Protein AF-A0AAV1BRT4-F1 (afdb_monomer_lite)

Organism: Pseudomonas syringae pv. tomato (NCBI:txid323)

pLDDT: mean 84.93, std 8.64, range [64.06, 94.38]

Secondary structure (DSSP, 8-state):
-EEEEEES-TTSPPEEEEE---TTS--------------EEPPPEE-TTS-SEEEEEEEEEEEEEEEE--SS---PPPPPEEEEEEEEEEEEEE-PPP-

Sequence (99 aa):
MAILDLSFGQQEPSIEHIAISDSNGYASQRIEFGRCYGGVEAQDFVHKQRGFNTWRSHYKVAGYTVHNFSLGPMTATPRIFFMGHICTQTVVRTVAPRG

Radius of gyration: 19.65 Å; chains: 1; bounding box: 41×28×64 Å

Structure (mmCIF, N/CA/C/O backbone):
data_AF-A0AAV1BRT4-F1
#
_entry.id   AF-A0AAV1BRT4-F1
#
loop_
_atom_site.group_PDB
_atom_site.id
_atom_site.type_symbol
_atom_site.label_atom_id
_atom_site.label_alt_id
_atom_site.label_comp_id
_atom_site.label_asym_id
_atom_site.label_entity_id
_atom_site.label_seq_id
_atom_site.pdbx_PDB_ins_code
_atom_site.Cartn_x
_atom_site.Cartn_y
_atom_site.Cartn_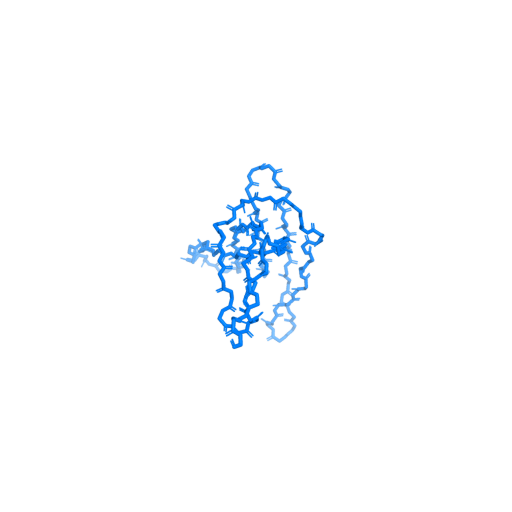z
_atom_site.occupancy
_atom_site.B_iso_or_equiv
_atom_site.auth_seq_id
_atom_site.auth_comp_id
_atom_site.auth_asym_id
_atom_site.auth_atom_id
_atom_site.pdbx_PDB_model_num
ATOM 1 N N . MET A 1 1 ? 15.369 -0.793 -18.042 1.00 84.56 1 MET A N 1
ATOM 2 C CA . MET A 1 1 ? 14.748 0.253 -17.197 1.00 84.56 1 MET A CA 1
ATOM 3 C C . MET A 1 1 ? 13.359 -0.221 -16.828 1.00 84.56 1 MET A C 1
ATOM 5 O O . MET A 1 1 ? 12.720 -0.850 -17.662 1.00 84.56 1 MET A O 1
ATOM 9 N N . ALA A 1 2 ? 12.905 0.058 -15.617 1.00 87.62 2 ALA A N 1
ATOM 10 C CA . ALA A 1 2 ? 11.562 -0.246 -15.159 1.00 87.62 2 ALA A CA 1
ATOM 11 C C . ALA A 1 2 ? 10.931 1.006 -14.546 1.00 87.62 2 ALA A C 1
ATOM 13 O O . ALA A 1 2 ? 11.634 1.769 -13.887 1.00 87.62 2 ALA A O 1
ATOM 14 N N . ILE A 1 3 ? 9.634 1.205 -14.759 1.00 88.75 3 ILE A N 1
ATOM 15 C CA . ILE A 1 3 ? 8.847 2.254 -14.104 1.00 88.75 3 ILE A CA 1
ATOM 16 C C . ILE A 1 3 ? 7.822 1.570 -13.206 1.00 88.75 3 ILE A C 1
ATOM 18 O O . ILE A 1 3 ? 7.085 0.697 -13.661 1.00 88.75 3 ILE A O 1
ATOM 22 N N . LEU A 1 4 ? 7.823 1.923 -11.928 1.00 90.62 4 LEU A N 1
ATOM 23 C CA . LEU A 1 4 ? 6.776 1.579 -10.981 1.00 90.62 4 LEU A CA 1
ATOM 24 C C . LEU A 1 4 ? 5.801 2.745 -10.907 1.00 90.62 4 LEU A C 1
ATOM 26 O O . LEU A 1 4 ? 6.223 3.844 -10.558 1.00 90.62 4 LEU A O 1
ATOM 30 N N . ASP A 1 5 ? 4.521 2.450 -11.094 1.00 92.00 5 ASP A N 1
ATOM 31 C CA . ASP A 1 5 ? 3.420 3.352 -10.779 1.00 92.00 5 ASP A CA 1
ATOM 32 C C . ASP A 1 5 ? 2.590 2.749 -9.649 1.00 92.00 5 ASP A C 1
ATOM 34 O O . ASP A 1 5 ? 2.178 1.589 -9.723 1.00 92.00 5 ASP A O 1
ATOM 38 N N . LEU A 1 6 ? 2.338 3.519 -8.593 1.00 92.75 6 LEU A N 1
ATOM 39 C CA . LEU A 1 6 ? 1.540 3.096 -7.444 1.00 92.75 6 LEU A CA 1
ATOM 40 C C . LEU A 1 6 ? 0.588 4.210 -7.011 1.00 92.75 6 LEU A C 1
ATOM 42 O O . LEU A 1 6 ? 0.992 5.358 -6.858 1.00 92.75 6 LEU A O 1
ATOM 46 N N . SER A 1 7 ? -0.680 3.882 -6.760 1.00 91.75 7 SER A 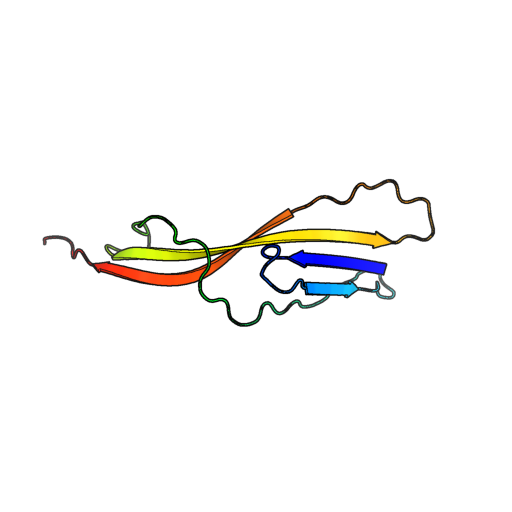N 1
ATOM 47 C CA . SER A 1 7 ? -1.677 4.850 -6.285 1.00 91.75 7 SER A CA 1
ATOM 48 C C . SER A 1 7 ? -2.689 4.213 -5.337 1.00 91.75 7 SER A C 1
ATOM 50 O O . SER A 1 7 ? -3.154 3.097 -5.566 1.00 91.75 7 SER A O 1
ATOM 52 N N . PHE A 1 8 ? -3.076 4.959 -4.298 1.00 89.06 8 PHE A N 1
ATOM 53 C CA . PHE A 1 8 ? -4.164 4.615 -3.373 1.00 89.06 8 PHE A CA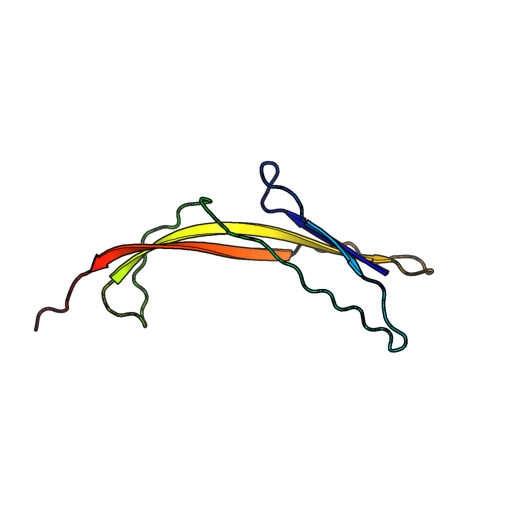 1
ATOM 54 C C . PHE A 1 8 ? -5.548 5.123 -3.835 1.00 89.06 8 PHE A C 1
ATOM 56 O O . PHE A 1 8 ? -6.514 5.051 -3.078 1.00 89.06 8 PHE A O 1
ATOM 63 N N . GLY A 1 9 ? -5.658 5.627 -5.069 1.00 85.00 9 GLY A N 1
ATOM 64 C CA . GLY A 1 9 ? -6.874 6.207 -5.642 1.00 85.00 9 GLY A CA 1
ATOM 65 C C . GLY A 1 9 ? -6.688 7.669 -6.054 1.00 85.00 9 GLY A C 1
ATOM 66 O O . GLY A 1 9 ? -5.683 8.294 -5.739 1.00 85.00 9 GLY A O 1
ATOM 67 N N . GLN A 1 10 ? -7.677 8.232 -6.755 1.00 76.81 10 GLN A N 1
ATOM 68 C CA . GLN A 1 10 ? -7.568 9.555 -7.398 1.00 76.81 10 GLN A CA 1
ATOM 69 C C . GLN A 1 10 ? -7.344 10.735 -6.438 1.00 76.81 10 GLN A C 1
ATOM 71 O O . GLN A 1 10 ? -6.916 11.798 -6.873 1.00 76.81 10 GLN A O 1
ATOM 76 N N . GLN A 1 11 ? -7.662 10.573 -5.154 1.00 79.69 11 GLN A N 1
ATOM 77 C CA . GLN A 1 11 ? -7.533 11.630 -4.145 1.00 79.69 11 GLN A CA 1
ATOM 78 C C . GLN A 1 11 ? -6.187 11.596 -3.406 1.00 79.69 11 GLN A C 1
ATOM 80 O O . GLN A 1 11 ? -5.910 12.487 -2.609 1.00 79.69 11 GLN A O 1
ATOM 85 N N . GLU A 1 12 ? -5.358 10.581 -3.656 1.00 81.75 12 GLU A N 1
ATOM 86 C CA . GLU A 1 12 ? -4.065 10.393 -3.002 1.00 81.75 12 GLU A CA 1
ATOM 87 C C . GLU A 1 12 ? -2.937 10.569 -4.030 1.00 81.75 12 GLU A C 1
ATOM 89 O O . GLU A 1 12 ? -3.083 10.129 -5.176 1.00 81.75 12 GLU A O 1
ATOM 94 N N . PRO A 1 13 ? -1.798 11.175 -3.651 1.00 85.44 13 PRO A N 1
ATOM 95 C CA . PRO A 1 13 ? -0.642 11.266 -4.534 1.00 85.44 13 PRO A CA 1
ATOM 96 C C . PRO A 1 13 ? -0.198 9.879 -5.009 1.00 85.44 13 PRO A C 1
ATOM 98 O O . PRO A 1 13 ? -0.111 8.936 -4.216 1.00 85.44 13 PRO A O 1
ATOM 101 N N . SER A 1 14 ? 0.105 9.756 -6.299 1.00 89.25 14 SER A N 1
ATOM 102 C CA . SER A 1 14 ? 0.772 8.570 -6.826 1.00 89.25 14 SER A CA 1
ATOM 103 C C . SER A 1 14 ? 2.258 8.587 -6.476 1.00 89.25 14 SER A C 1
ATOM 105 O O . SER A 1 14 ? 2.884 9.642 -6.369 1.00 89.25 14 SER A O 1
ATOM 107 N N . ILE A 1 15 ? 2.825 7.397 -6.311 1.00 90.44 15 ILE A N 1
ATOM 108 C CA . ILE A 1 15 ? 4.259 7.173 -6.193 1.00 90.44 15 ILE A CA 1
ATOM 109 C C . ILE A 1 15 ? 4.732 6.616 -7.530 1.00 90.44 15 ILE A C 1
ATOM 111 O O . ILE A 1 15 ? 4.293 5.541 -7.939 1.00 90.44 15 ILE A O 1
ATOM 115 N N . GLU A 1 16 ? 5.635 7.344 -8.177 1.00 91.94 16 GLU A N 1
ATOM 116 C CA . GLU A 1 16 ? 6.299 6.920 -9.405 1.00 91.94 16 GLU A CA 1
ATOM 117 C C . GLU A 1 16 ? 7.800 6.770 -9.146 1.00 91.94 16 GLU A C 1
ATOM 119 O O . GLU A 1 16 ? 8.442 7.649 -8.559 1.00 91.94 16 GLU A O 1
ATOM 124 N N . HIS A 1 17 ? 8.375 5.650 -9.576 1.00 91.94 17 HIS A N 1
ATOM 125 C CA . HIS A 1 17 ? 9.808 5.406 -9.461 1.00 91.94 17 HIS A CA 1
ATOM 126 C C . HIS A 1 17 ? 10.372 4.753 -10.714 1.00 91.94 17 HIS A C 1
ATOM 128 O O . HIS A 1 17 ? 9.827 3.779 -11.225 1.00 91.94 17 HIS A O 1
ATOM 134 N N . ILE A 1 18 ? 11.526 5.253 -11.154 1.00 90.75 18 ILE A N 1
ATOM 135 C CA . ILE A 1 18 ? 12.284 4.696 -12.272 1.00 90.75 18 ILE A CA 1
ATOM 136 C C . ILE A 1 18 ? 13.479 3.926 -11.715 1.00 90.75 18 ILE A C 1
ATOM 138 O O . ILE A 1 18 ? 14.345 4.509 -11.065 1.00 90.75 18 ILE A O 1
ATOM 142 N N . ALA A 1 19 ? 13.554 2.635 -12.029 1.00 90.31 19 ALA A N 1
ATOM 143 C CA . ALA A 1 19 ? 14.665 1.768 -11.670 1.00 90.31 19 ALA A CA 1
ATOM 144 C C . ALA A 1 19 ? 15.468 1.364 -12.917 1.00 90.31 19 ALA A C 1
ATOM 146 O O . ALA A 1 19 ? 14.924 0.942 -13.944 1.00 90.31 19 ALA A O 1
ATOM 147 N N . ILE A 1 20 ? 16.792 1.469 -12.837 1.00 89.06 20 ILE A N 1
ATOM 148 C CA . ILE A 1 20 ? 17.716 1.037 -13.891 1.00 89.06 20 ILE A CA 1
ATOM 149 C C . ILE A 1 20 ? 18.466 -0.188 -13.376 1.00 89.06 20 ILE A C 1
ATOM 151 O O . ILE A 1 20 ? 18.882 -0.220 -12.221 1.00 89.06 20 ILE A O 1
ATOM 155 N N . SER A 1 21 ? 18.589 -1.210 -14.222 1.00 87.94 21 SER A N 1
ATOM 156 C CA . SER A 1 21 ? 19.322 -2.423 -13.877 1.00 87.94 21 SER A CA 1
ATOM 157 C C . SER A 1 21 ? 20.816 -2.141 -13.757 1.00 87.94 21 SER A C 1
ATOM 159 O O . SER A 1 21 ? 21.373 -1.397 -14.566 1.00 87.94 21 SER A O 1
ATOM 161 N N . ASP A 1 22 ? 21.455 -2.771 -12.782 1.00 89.94 22 ASP A N 1
ATOM 162 C CA . ASP A 1 22 ? 22.900 -2.779 -12.622 1.00 89.94 22 ASP A CA 1
ATOM 163 C C . ASP A 1 22 ? 23.597 -3.651 -13.685 1.00 89.94 22 ASP A C 1
ATOM 165 O O . ASP A 1 22 ? 22.972 -4.224 -14.584 1.00 89.94 22 ASP A O 1
ATOM 169 N N . SER A 1 23 ? 24.923 -3.757 -13.580 1.00 91.81 23 SER A N 1
ATOM 170 C CA . SER A 1 23 ? 25.760 -4.574 -14.468 1.00 91.81 23 SER A CA 1
ATOM 171 C C . SER A 1 23 ? 25.474 -6.078 -14.382 1.00 91.81 23 SER A C 1
ATOM 173 O O . SER A 1 23 ? 25.839 -6.810 -15.299 1.00 91.81 23 SER A O 1
ATOM 175 N N . ASN A 1 24 ? 24.795 -6.535 -13.328 1.00 92.06 24 ASN A N 1
ATOM 176 C CA . ASN A 1 24 ? 24.351 -7.917 -13.161 1.00 92.06 24 ASN A CA 1
ATOM 177 C C . ASN A 1 24 ? 22.931 -8.144 -13.713 1.00 92.06 24 ASN A C 1
ATOM 179 O O . ASN A 1 24 ? 22.426 -9.265 -13.663 1.00 92.06 24 ASN A O 1
ATOM 183 N N . GLY A 1 25 ? 22.281 -7.098 -14.234 1.00 86.31 25 GLY A N 1
ATOM 184 C CA . GLY A 1 25 ? 20.926 -7.155 -14.775 1.00 86.31 25 GLY A CA 1
ATOM 185 C C . GLY A 1 25 ? 19.817 -7.027 -13.726 1.00 86.31 25 GLY A C 1
ATOM 186 O O . GLY A 1 25 ? 18.652 -7.227 -14.068 1.00 86.31 25 GLY A O 1
ATOM 187 N N . TYR A 1 26 ? 20.132 -6.668 -12.477 1.00 87.62 26 TYR A N 1
ATOM 188 C CA . TYR A 1 26 ? 19.144 -6.513 -11.407 1.00 87.62 26 TYR A CA 1
ATOM 189 C C . TYR A 1 26 ? 18.803 -5.046 -11.162 1.00 87.62 26 TYR A C 1
ATOM 191 O O . TYR A 1 26 ? 19.674 -4.185 -11.152 1.00 87.62 26 TYR A O 1
ATOM 199 N N . ALA A 1 27 ? 17.528 -4.753 -10.913 1.00 87.81 27 ALA A N 1
ATOM 200 C CA . ALA A 1 27 ? 17.067 -3.436 -10.481 1.00 87.81 27 ALA A CA 1
ATOM 201 C C . ALA A 1 27 ? 16.351 -3.574 -9.132 1.00 87.81 27 ALA A C 1
ATOM 203 O O . ALA A 1 27 ? 15.449 -4.399 -8.992 1.00 87.81 27 ALA A O 1
ATOM 204 N N . SER A 1 28 ? 16.750 -2.780 -8.138 1.00 88.44 28 SER A N 1
ATOM 205 C CA . SER A 1 28 ? 16.129 -2.760 -6.811 1.00 88.44 28 SER A CA 1
ATOM 206 C C . SER A 1 28 ? 16.039 -1.328 -6.305 1.00 88.44 28 SER A C 1
ATOM 208 O O . SER A 1 28 ? 16.994 -0.562 -6.426 1.00 88.44 28 SER A O 1
ATOM 210 N N . GLN A 1 29 ? 14.889 -0.963 -5.742 1.00 87.50 29 GLN A N 1
ATOM 211 C CA . GLN A 1 29 ? 14.644 0.371 -5.213 1.00 87.50 29 GLN A CA 1
ATOM 212 C C . GLN A 1 29 ? 13.775 0.303 -3.960 1.00 87.50 29 GLN A C 1
ATOM 214 O O . GLN A 1 29 ? 12.799 -0.445 -3.898 1.00 87.50 29 GLN A O 1
ATOM 219 N N . ARG A 1 30 ? 14.135 1.104 -2.953 1.00 89.06 30 ARG A N 1
ATOM 220 C CA . ARG A 1 30 ? 13.340 1.276 -1.736 1.00 89.06 30 ARG A CA 1
ATOM 221 C C . ARG A 1 30 ? 12.232 2.293 -1.989 1.00 89.06 30 ARG A C 1
ATOM 223 O O . ARG A 1 30 ? 12.510 3.385 -2.474 1.00 89.06 30 ARG A O 1
ATOM 230 N N . ILE A 1 31 ? 11.009 1.934 -1.613 1.00 87.38 31 ILE A N 1
ATOM 231 C CA . ILE A 1 31 ? 9.819 2.783 -1.721 1.00 87.38 31 ILE A CA 1
ATOM 232 C C . ILE A 1 31 ? 9.392 3.168 -0.306 1.00 87.38 31 ILE A C 1
ATOM 234 O O . ILE A 1 31 ? 9.295 2.304 0.567 1.00 87.38 31 ILE A O 1
ATOM 238 N N . GLU A 1 32 ? 9.137 4.453 -0.074 1.00 86.69 32 GLU A N 1
ATOM 239 C CA . GLU A 1 32 ? 8.673 4.961 1.217 1.00 86.69 32 GLU A CA 1
ATOM 240 C C . GLU A 1 32 ? 7.241 5.488 1.095 1.00 86.69 32 GLU A C 1
ATOM 242 O O . GLU A 1 32 ? 6.982 6.452 0.385 1.00 86.69 32 GLU A O 1
ATOM 247 N N . PHE A 1 33 ? 6.304 4.870 1.817 1.00 81.31 33 PHE A N 1
ATOM 248 C CA . PHE A 1 33 ? 4.880 5.233 1.782 1.00 81.31 33 PHE A CA 1
ATOM 249 C C . PHE A 1 33 ? 4.510 6.408 2.702 1.00 81.31 33 PHE A C 1
ATOM 251 O O . PHE A 1 33 ? 3.365 6.853 2.714 1.00 81.31 33 PHE A O 1
ATOM 258 N 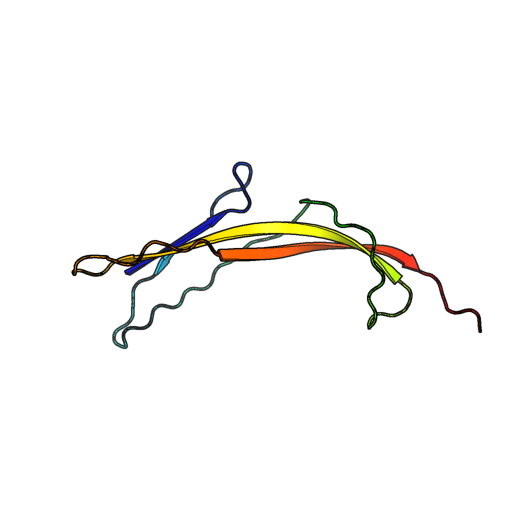N . GLY A 1 34 ? 5.461 6.905 3.497 1.00 82.50 34 GLY A N 1
ATOM 259 C CA . GLY A 1 34 ? 5.190 7.905 4.525 1.00 82.50 34 GLY A CA 1
ATOM 260 C C . GLY A 1 34 ? 4.235 7.394 5.610 1.00 82.50 34 GLY A C 1
ATOM 261 O O . GLY A 1 34 ? 4.109 6.193 5.854 1.00 82.50 34 GLY A O 1
ATOM 262 N N . ARG A 1 35 ? 3.580 8.323 6.311 1.00 85.56 35 ARG A N 1
ATOM 263 C CA . ARG A 1 35 ? 2.576 7.982 7.326 1.00 85.56 35 ARG A CA 1
ATOM 264 C C . ARG A 1 35 ? 1.233 7.721 6.653 1.00 85.56 35 ARG A C 1
ATOM 266 O O . ARG A 1 35 ? 0.792 8.542 5.855 1.00 85.56 35 ARG A O 1
ATOM 273 N N . CYS A 1 36 ? 0.548 6.647 7.042 1.00 86.50 36 CYS A N 1
ATOM 274 C CA . CYS A 1 36 ? -0.823 6.411 6.607 1.00 86.50 36 CYS A CA 1
ATOM 275 C C . CYS A 1 36 ? -1.835 6.805 7.688 1.00 86.50 36 CYS A C 1
ATOM 277 O O . CYS A 1 36 ? -1.745 6.357 8.829 1.00 86.50 36 CYS A O 1
ATOM 279 N N . TYR A 1 37 ? -2.835 7.597 7.303 1.00 86.25 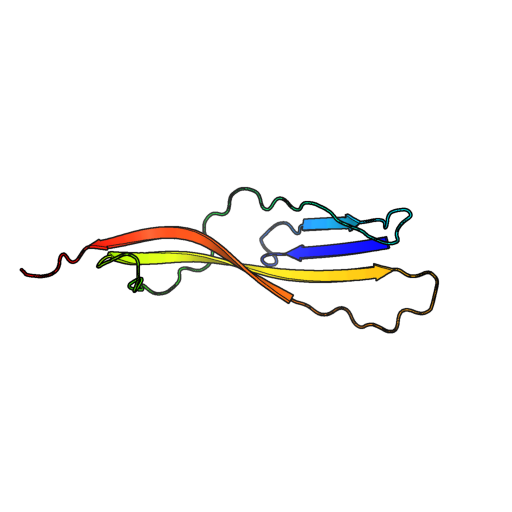37 TYR A N 1
ATOM 280 C CA . TYR A 1 37 ? -3.971 7.975 8.141 1.00 86.25 37 TYR A CA 1
ATOM 281 C C . TYR A 1 37 ? -5.277 7.888 7.349 1.00 86.25 37 TYR A C 1
ATOM 283 O O . TYR A 1 37 ? -5.276 8.019 6.122 1.00 86.25 37 TYR A O 1
ATOM 291 N N . GLY A 1 38 ? -6.388 7.689 8.064 1.00 86.00 38 GLY A N 1
ATOM 292 C CA . GLY A 1 38 ? -7.709 7.514 7.461 1.00 86.00 38 GLY A CA 1
ATOM 293 C C . GLY A 1 38 ? -7.783 6.264 6.583 1.00 86.00 38 GLY A C 1
ATOM 294 O O . GLY A 1 38 ? -7.092 5.277 6.838 1.00 86.00 38 GLY A O 1
ATOM 295 N N . GLY A 1 39 ? -8.612 6.324 5.541 1.00 88.31 39 GLY A N 1
ATOM 296 C CA . GLY A 1 39 ? -8.907 5.197 4.656 1.00 88.31 39 GLY A CA 1
ATOM 297 C C . GLY A 1 39 ? -10.280 4.593 4.935 1.00 88.31 39 GLY A C 1
ATOM 298 O O . GLY A 1 39 ? -11.134 5.219 5.560 1.00 88.31 39 GLY A O 1
ATOM 299 N N . VAL A 1 40 ? -10.488 3.372 4.452 1.00 91.88 40 VAL A N 1
ATOM 300 C CA . VAL A 1 40 ? -11.733 2.630 4.652 1.00 91.88 40 VAL A CA 1
ATOM 301 C C . VAL A 1 40 ? -11.730 2.033 6.055 1.00 91.88 40 VAL A C 1
ATOM 303 O O . VAL A 1 40 ? -10.784 1.338 6.434 1.00 91.88 40 VAL A O 1
ATOM 306 N N . GLU A 1 41 ? -12.784 2.298 6.824 1.00 93.75 41 GLU A N 1
ATOM 307 C CA . GLU A 1 41 ? -13.015 1.632 8.104 1.00 93.75 41 GLU A CA 1
ATOM 308 C C . GLU A 1 41 ? -13.424 0.174 7.845 1.00 93.75 41 GLU A C 1
ATOM 310 O O . GLU A 1 41 ? -14.429 -0.108 7.190 1.00 93.75 41 GLU A O 1
ATOM 315 N N . ALA A 1 42 ? -12.620 -0.767 8.332 1.00 92.31 42 ALA A N 1
ATOM 316 C CA . ALA A 1 42 ? -12.950 -2.183 8.318 1.00 92.31 42 ALA A CA 1
ATOM 317 C C . ALA A 1 42 ? -13.937 -2.521 9.441 1.00 92.31 42 ALA A C 1
ATOM 319 O O . ALA A 1 42 ? -13.970 -1.864 10.482 1.00 92.31 42 ALA A O 1
ATOM 320 N N . GLN A 1 43 ? -14.686 -3.609 9.255 1.00 91.62 43 GLN A N 1
ATOM 321 C CA . GLN A 1 43 ? -15.529 -4.161 10.312 1.00 91.62 43 GLN A CA 1
ATOM 322 C C . GLN A 1 43 ? -14.705 -4.551 11.545 1.00 91.62 43 GLN A C 1
ATOM 324 O O . GLN A 1 43 ? -13.536 -4.940 11.448 1.00 91.62 43 GLN A O 1
ATOM 329 N N . ASP A 1 44 ? -15.360 -4.489 12.701 1.00 91.56 44 ASP A N 1
ATOM 330 C CA . ASP A 1 44 ? -14.782 -4.911 13.967 1.00 91.56 44 ASP A CA 1
ATOM 331 C C . ASP A 1 44 ? -14.439 -6.406 13.934 1.00 91.56 44 ASP A C 1
ATOM 333 O O . ASP A 1 44 ? -15.249 -7.239 13.524 1.00 91.56 44 ASP A O 1
ATOM 337 N N . PHE A 1 45 ? -13.243 -6.766 14.401 1.00 86.56 45 PHE A N 1
ATOM 338 C CA . PHE A 1 45 ? -12.817 -8.163 14.450 1.00 86.56 45 PHE A CA 1
ATOM 339 C C . PHE A 1 45 ? -12.071 -8.500 15.740 1.00 86.56 45 PHE A C 1
ATOM 341 O O . PHE A 1 45 ? -11.405 -7.662 16.349 1.00 86.56 45 PHE A O 1
ATOM 348 N N . VAL A 1 46 ? -12.156 -9.766 16.152 1.00 84.88 46 VAL A N 1
ATOM 349 C CA . VAL A 1 46 ? -11.390 -10.302 17.284 1.00 84.88 46 VAL A CA 1
ATOM 350 C C . VAL A 1 46 ? -10.172 -11.038 16.742 1.00 84.88 46 VAL A C 1
ATOM 352 O O . VAL A 1 46 ? -10.289 -12.015 15.998 1.00 84.88 46 VAL A O 1
ATOM 355 N N . HIS A 1 47 ? -8.978 -10.571 17.101 1.00 73.19 47 HIS A N 1
ATOM 356 C CA . HIS A 1 47 ? -7.742 -11.185 16.629 1.00 73.19 47 HIS A CA 1
ATOM 357 C C . HIS A 1 47 ? -7.448 -12.464 17.421 1.00 73.19 47 HIS A C 1
ATOM 359 O O . HIS A 1 47 ? -7.021 -12.395 18.572 1.00 73.19 47 HIS A O 1
ATOM 365 N N . LYS A 1 48 ? -7.585 -13.632 16.777 1.00 70.00 48 LYS A N 1
ATOM 366 C CA . LYS A 1 48 ? -7.465 -14.961 17.415 1.00 70.00 48 LYS A CA 1
ATOM 367 C C . LYS A 1 48 ? -6.201 -15.158 18.269 1.00 70.00 48 LYS A C 1
ATOM 369 O O . LYS A 1 48 ? -6.250 -15.880 19.253 1.00 70.00 48 LYS A O 1
ATOM 374 N N . GLN A 1 49 ? -5.081 -14.518 17.916 1.00 67.75 49 GLN A N 1
ATOM 375 C CA . GLN A 1 49 ? -3.803 -14.645 18.645 1.00 67.75 49 GLN A CA 1
ATOM 376 C C . GLN A 1 49 ? -3.494 -13.500 19.632 1.00 67.75 49 GLN A C 1
ATOM 378 O O . GLN A 1 49 ? -2.512 -13.588 20.357 1.00 67.75 49 GLN A O 1
ATOM 383 N N . ARG A 1 50 ? -4.276 -12.407 19.662 1.00 64.81 50 ARG A N 1
ATOM 384 C CA . ARG A 1 50 ? -3.999 -11.220 20.512 1.00 64.81 50 ARG A CA 1
ATOM 385 C C . ARG A 1 50 ? -5.017 -11.064 21.650 1.00 64.81 50 ARG A C 1
ATOM 387 O O . ARG A 1 50 ? -5.230 -9.964 22.155 1.00 64.81 50 ARG A O 1
ATOM 394 N N . GLY A 1 51 ? -5.641 -12.170 22.051 1.00 69.25 51 GLY A N 1
ATOM 395 C CA . GLY A 1 51 ? -6.568 -12.225 23.177 1.00 69.25 51 GLY A CA 1
ATOM 396 C C . GLY A 1 51 ? -7.977 -11.743 22.837 1.00 69.25 51 GLY A C 1
ATOM 397 O O . GLY A 1 51 ? -8.496 -11.988 21.753 1.00 69.25 51 GLY A O 1
ATOM 398 N N . PHE A 1 52 ? -8.604 -11.068 23.798 1.00 78.50 52 PHE A N 1
ATOM 399 C CA . PHE A 1 52 ? -10.047 -10.806 23.835 1.00 78.50 52 PHE A CA 1
ATOM 400 C C . PHE A 1 52 ? -10.448 -9.400 23.375 1.00 78.50 52 PHE A C 1
ATOM 402 O O . PHE A 1 52 ? -11.527 -8.894 23.701 1.00 78.50 52 PHE A O 1
ATOM 409 N N . ASN A 1 53 ? -9.543 -8.739 22.662 1.00 86.12 53 ASN A N 1
ATOM 410 C CA . ASN A 1 53 ? -9.765 -7.399 22.157 1.00 86.12 53 ASN A CA 1
ATOM 411 C C . ASN A 1 53 ? -10.521 -7.466 20.832 1.00 86.12 53 ASN A C 1
ATOM 413 O O . ASN A 1 53 ? -10.126 -8.179 19.907 1.00 86.12 53 ASN A O 1
ATOM 417 N N . THR A 1 54 ? -11.595 -6.692 20.755 1.00 88.62 54 THR A N 1
ATOM 418 C CA . THR A 1 54 ? -12.234 -6.317 19.500 1.00 88.62 54 THR A CA 1
ATOM 419 C C . THR A 1 54 ? -11.493 -5.105 18.953 1.00 88.62 54 THR A C 1
ATOM 421 O O . THR A 1 54 ? -11.305 -4.112 19.663 1.00 88.62 54 THR A O 1
ATOM 424 N N . TRP A 1 55 ? -11.046 -5.211 17.709 1.00 90.50 55 TRP A N 1
ATOM 425 C CA . TRP A 1 55 ? -10.248 -4.211 17.020 1.00 90.50 55 TRP A CA 1
ATOM 426 C C . TRP A 1 55 ? -11.027 -3.612 15.867 1.00 90.50 55 TRP A C 1
ATOM 428 O O . TRP A 1 55 ? -11.710 -4.330 15.140 1.00 90.50 55 TRP A O 1
ATOM 438 N N . ARG A 1 56 ? -10.816 -2.317 15.658 1.00 92.25 56 ARG A N 1
ATOM 439 C CA . ARG A 1 56 ? -11.239 -1.590 14.469 1.00 92.25 56 ARG A CA 1
ATOM 440 C C . ARG A 1 56 ? -10.015 -1.093 13.734 1.00 92.25 56 ARG A C 1
ATOM 442 O O . ARG A 1 56 ? -9.059 -0.639 14.361 1.00 92.25 56 ARG A O 1
ATOM 449 N N . SER A 1 57 ? -10.014 -1.222 12.414 1.00 92.75 57 SER A N 1
ATOM 450 C CA . SER A 1 57 ? -8.872 -0.827 11.588 1.00 92.75 57 SER A CA 1
ATOM 451 C C . SER A 1 57 ? -9.310 0.101 10.475 1.00 92.75 57 SER A C 1
ATOM 453 O O . SER A 1 57 ? -10.360 -0.120 9.883 1.00 92.75 57 SER A O 1
ATOM 455 N N . HIS A 1 58 ? -8.482 1.088 10.155 1.00 94.38 58 HIS A N 1
ATOM 456 C CA . HIS A 1 58 ? -8.578 1.785 8.881 1.00 94.38 58 HIS A CA 1
ATOM 457 C C . HIS A 1 58 ? -7.498 1.267 7.943 1.00 94.38 58 HIS A C 1
ATOM 459 O O . HIS A 1 58 ? -6.348 1.081 8.356 1.00 94.38 58 HIS A O 1
ATOM 465 N N . TYR A 1 59 ? -7.861 1.027 6.689 1.00 92.56 59 TYR A N 1
ATOM 466 C CA . TYR A 1 59 ? -6.938 0.537 5.676 1.00 92.56 59 TYR A CA 1
ATOM 467 C C . TYR A 1 59 ? -7.069 1.314 4.370 1.00 92.56 59 TYR A C 1
ATOM 469 O O . TYR A 1 59 ? -8.119 1.871 4.045 1.00 92.56 59 TYR A O 1
ATOM 477 N N . LYS A 1 60 ? -5.990 1.315 3.593 1.00 92.38 60 LYS A N 1
ATOM 478 C CA . LYS A 1 60 ? -5.993 1.743 2.196 1.00 92.38 60 LYS A CA 1
ATOM 479 C C . LYS A 1 60 ? -5.528 0.588 1.319 1.00 92.38 60 LYS A C 1
ATOM 481 O O . LYS A 1 60 ? -4.808 -0.302 1.775 1.00 92.38 60 LYS A O 1
ATOM 486 N N . VAL A 1 61 ? -5.953 0.596 0.062 1.00 92.75 61 VAL A N 1
ATOM 487 C CA . VAL A 1 61 ? -5.502 -0.366 -0.946 1.00 92.75 61 VAL A CA 1
ATOM 488 C C . VAL A 1 61 ? -4.852 0.419 -2.067 1.00 92.75 61 VAL A C 1
ATOM 490 O O . VAL A 1 61 ? -5.497 1.280 -2.659 1.00 92.75 61 VAL A O 1
ATOM 493 N N . ALA A 1 62 ? -3.582 0.136 -2.336 1.00 92.56 62 ALA A N 1
ATOM 494 C CA . ALA A 1 62 ? -2.895 0.675 -3.495 1.00 92.56 62 ALA A CA 1
ATOM 495 C C . ALA A 1 62 ? -2.996 -0.297 -4.665 1.00 92.56 62 ALA A C 1
ATOM 497 O O . ALA A 1 62 ? -2.749 -1.493 -4.499 1.00 92.56 62 ALA A O 1
ATOM 498 N N . GLY A 1 63 ? -3.316 0.224 -5.845 1.00 93.81 63 GLY A N 1
ATOM 499 C CA . GLY A 1 63 ? -3.017 -0.444 -7.105 1.00 93.81 63 GLY A CA 1
ATOM 500 C C . GLY A 1 63 ? -1.602 -0.079 -7.542 1.00 93.81 63 GLY A C 1
ATOM 501 O O . GLY A 1 63 ? -1.210 1.081 -7.411 1.00 93.81 63 GLY A O 1
ATOM 502 N N . TYR A 1 64 ? -0.840 -1.045 -8.049 1.00 92.81 64 TYR A N 1
ATOM 503 C CA . TYR A 1 64 ? 0.474 -0.773 -8.625 1.00 92.81 64 TYR A CA 1
ATOM 504 C C . TYR A 1 64 ? 0.778 -1.617 -9.862 1.00 92.81 64 TYR A C 1
ATOM 506 O O . TYR A 1 64 ? 0.319 -2.756 -9.987 1.00 92.81 64 TYR A O 1
ATOM 514 N N . THR A 1 65 ? 1.575 -1.057 -10.768 1.00 91.31 65 THR A N 1
ATOM 515 C CA . THR A 1 65 ? 2.069 -1.700 -11.991 1.00 91.31 65 THR A CA 1
ATOM 516 C C . THR A 1 65 ? 3.575 -1.507 -12.095 1.00 91.31 65 THR A C 1
ATOM 518 O O . THR A 1 65 ? 4.123 -0.510 -11.635 1.00 91.31 65 THR A O 1
ATOM 521 N N . VAL A 1 66 ? 4.264 -2.470 -12.710 1.00 88.00 66 VAL A N 1
ATOM 522 C CA . VAL A 1 66 ? 5.674 -2.318 -13.086 1.00 88.00 66 VAL A CA 1
ATOM 523 C C . VAL A 1 66 ? 5.791 -2.480 -14.594 1.00 88.00 66 VAL A C 1
ATOM 525 O O . VAL A 1 66 ? 5.439 -3.522 -15.149 1.00 88.00 66 VAL A O 1
ATOM 528 N N . HIS A 1 67 ? 6.293 -1.441 -15.248 1.00 84.62 67 HIS A N 1
ATOM 529 C CA . HIS A 1 67 ? 6.495 -1.359 -16.685 1.00 84.62 67 HIS A CA 1
ATOM 530 C C . HIS A 1 67 ? 7.974 -1.570 -16.998 1.00 84.62 67 HIS A C 1
ATOM 532 O O . HIS A 1 67 ? 8.798 -0.704 -16.722 1.00 84.62 67 HIS A O 1
ATOM 538 N N . ASN A 1 68 ? 8.323 -2.720 -17.577 1.00 81.06 68 ASN A N 1
ATOM 539 C CA . ASN A 1 68 ? 9.693 -3.000 -18.005 1.00 81.06 68 ASN A CA 1
ATOM 540 C C . ASN A 1 68 ? 9.914 -2.509 -19.432 1.00 81.06 68 ASN A C 1
ATOM 542 O O . ASN A 1 68 ? 9.329 -3.049 -20.364 1.00 81.06 68 ASN A O 1
ATOM 546 N N . PHE A 1 69 ? 10.813 -1.546 -19.605 1.00 77.19 69 PHE A N 1
ATOM 547 C CA . PHE A 1 69 ? 11.241 -1.060 -20.908 1.00 77.19 69 PHE A CA 1
ATOM 548 C C . PHE A 1 69 ? 12.496 -1.813 -21.360 1.00 77.19 69 PHE A C 1
ATOM 550 O O . PHE A 1 69 ? 13.569 -1.686 -20.755 1.00 77.19 69 PHE A O 1
ATOM 557 N N . SER A 1 70 ? 12.351 -2.584 -22.440 1.00 71.19 70 SER A N 1
ATOM 558 C CA . SER A 1 70 ? 13.446 -3.210 -23.189 1.00 71.19 70 SER A CA 1
ATOM 559 C C . SER A 1 70 ? 13.624 -2.546 -24.553 1.00 71.19 70 SER A C 1
ATOM 561 O O . SER A 1 70 ? 12.667 -2.022 -25.111 1.00 71.19 70 SER A O 1
ATOM 563 N N . LEU A 1 71 ? 14.828 -2.630 -25.127 1.00 69.06 71 LEU A N 1
ATOM 564 C CA . LEU A 1 71 ? 15.110 -2.151 -26.492 1.00 69.06 71 LEU A CA 1
ATOM 565 C C . LEU A 1 71 ? 14.450 -3.011 -27.592 1.00 69.06 71 LEU A C 1
ATOM 567 O O . LEU A 1 71 ? 14.406 -2.597 -28.746 1.00 69.06 71 LEU A O 1
ATOM 571 N N . GLY A 1 72 ? 13.952 -4.205 -27.249 1.00 70.00 72 GLY A N 1
ATOM 572 C CA . GLY A 1 72 ? 13.163 -5.065 -28.136 1.00 70.00 72 GLY A CA 1
ATOM 573 C C . GLY A 1 72 ? 11.649 -4.849 -27.992 1.00 70.00 72 GLY A C 1
ATOM 574 O O . GLY A 1 72 ? 11.214 -4.183 -27.049 1.00 70.00 72 GLY A O 1
ATOM 575 N N . PRO A 1 73 ? 10.835 -5.423 -28.899 1.00 66.75 73 PRO A N 1
ATOM 576 C CA . PRO A 1 73 ? 9.383 -5.278 -28.869 1.00 66.75 73 PRO A CA 1
ATOM 577 C C . PRO A 1 73 ? 8.797 -5.760 -27.535 1.00 66.75 73 PRO A C 1
ATOM 579 O O . PRO A 1 73 ? 8.952 -6.919 -27.150 1.00 66.75 73 PRO A O 1
ATOM 582 N N . MET A 1 74 ? 8.109 -4.856 -26.833 1.00 66.75 74 MET A N 1
ATOM 583 C CA . MET A 1 74 ? 7.400 -5.166 -25.593 1.00 66.75 74 MET A CA 1
ATOM 584 C C . MET A 1 74 ? 6.092 -5.895 -25.901 1.00 66.75 74 MET A C 1
ATOM 586 O O . MET A 1 74 ? 5.174 -5.320 -26.478 1.00 66.75 74 MET A O 1
ATOM 590 N N . THR A 1 75 ? 5.998 -7.158 -25.489 1.00 64.75 75 THR A N 1
ATOM 591 C CA . THR A 1 75 ? 4.790 -7.991 -25.640 1.00 64.75 75 THR A CA 1
ATOM 592 C C . THR A 1 75 ? 4.042 -8.215 -24.325 1.00 64.75 75 THR A C 1
ATOM 594 O O . THR A 1 75 ? 2.941 -8.760 -24.328 1.00 64.75 75 THR A O 1
ATOM 597 N N . ALA A 1 76 ? 4.613 -7.797 -23.192 1.00 69.69 76 ALA A N 1
ATOM 598 C CA . ALA A 1 76 ? 4.008 -7.990 -21.882 1.00 69.69 76 ALA A CA 1
ATOM 599 C C . ALA A 1 76 ? 3.002 -6.874 -21.572 1.00 69.69 76 ALA A C 1
ATOM 601 O O . ALA A 1 76 ? 3.369 -5.707 -21.435 1.00 69.69 76 ALA A O 1
ATOM 602 N N . THR A 1 77 ? 1.729 -7.237 -21.419 1.00 72.69 77 THR A N 1
ATOM 603 C CA . THR A 1 77 ? 0.715 -6.324 -20.887 1.00 72.69 77 THR A CA 1
ATOM 604 C C . THR A 1 77 ? 1.004 -6.046 -19.406 1.00 72.69 77 THR A C 1
ATOM 606 O O . THR A 1 77 ? 1.170 -7.002 -18.640 1.00 72.69 77 THR A O 1
ATOM 609 N N . PRO A 1 78 ? 1.047 -4.774 -18.971 1.00 74.94 78 PRO A N 1
ATOM 610 C CA . PRO A 1 78 ? 1.240 -4.435 -17.567 1.00 74.94 78 PRO A CA 1
ATOM 611 C C . PRO A 1 78 ? 0.117 -5.030 -16.719 1.00 74.94 78 PRO A C 1
ATOM 613 O O . PRO A 1 78 ? -1.065 -4.819 -16.993 1.00 74.94 78 PRO 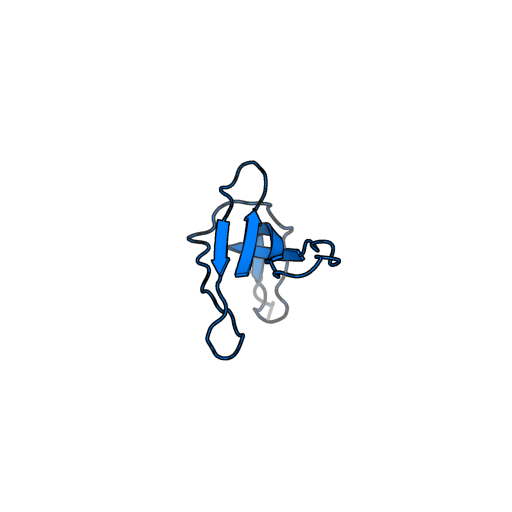A O 1
ATOM 616 N N . ARG A 1 79 ? 0.482 -5.786 -15.683 1.00 85.25 79 ARG A N 1
ATOM 617 C CA . ARG A 1 79 ? -0.477 -6.339 -14.726 1.00 85.25 79 ARG A CA 1
ATOM 618 C C . ARG A 1 79 ? -0.584 -5.414 -13.524 1.00 85.25 79 ARG A C 1
ATOM 620 O O . ARG A 1 79 ? 0.433 -5.032 -12.952 1.00 85.25 79 ARG A O 1
ATOM 627 N N . ILE A 1 80 ? -1.819 -5.109 -13.133 1.00 90.25 80 ILE A N 1
ATOM 628 C CA . ILE A 1 80 ? -2.107 -4.388 -11.894 1.00 90.25 80 ILE A CA 1
ATOM 629 C C . ILE A 1 80 ? -2.100 -5.387 -10.737 1.00 90.25 80 ILE A C 1
ATOM 631 O O . ILE A 1 80 ? -2.768 -6.424 -10.783 1.00 90.25 80 ILE A O 1
ATOM 635 N N . PHE A 1 81 ? -1.349 -5.054 -9.697 1.00 92.38 81 PHE A N 1
ATOM 636 C CA . PHE A 1 81 ? -1.337 -5.737 -8.413 1.00 92.38 81 PHE A CA 1
ATOM 637 C C . PHE A 1 81 ? -1.952 -4.835 -7.346 1.00 92.38 81 PHE A C 1
ATOM 639 O O . PHE A 1 81 ? -1.963 -3.614 -7.485 1.00 92.38 81 PHE A O 1
ATOM 646 N N . PHE A 1 82 ? -2.456 -5.443 -6.273 1.00 93.38 82 PHE A N 1
ATOM 647 C CA . PHE A 1 82 ? -3.071 -4.717 -5.166 1.00 93.38 82 PHE A CA 1
ATOM 648 C C . PHE A 1 82 ? -2.317 -4.978 -3.868 1.00 93.38 82 PHE A C 1
ATOM 650 O O . PHE A 1 82 ? -2.075 -6.127 -3.501 1.00 93.38 82 PHE A O 1
ATOM 657 N N . MET A 1 83 ? -1.980 -3.904 -3.163 1.00 90.88 83 MET A N 1
ATOM 658 C CA . MET A 1 83 ? -1.341 -3.935 -1.853 1.00 90.88 83 MET A CA 1
ATOM 659 C C . MET A 1 83 ? -2.285 -3.331 -0.814 1.00 90.88 83 MET A C 1
ATOM 661 O O . MET A 1 83 ? -2.642 -2.158 -0.895 1.00 90.88 83 MET A O 1
ATOM 665 N N . GLY A 1 84 ? -2.658 -4.120 0.193 1.00 90.19 84 GLY A N 1
ATOM 666 C CA . GLY A 1 84 ? -3.358 -3.615 1.374 1.00 90.19 84 GLY A CA 1
ATOM 667 C C . GLY A 1 84 ? -2.381 -3.016 2.386 1.00 90.19 84 GLY A C 1
ATOM 668 O O . GLY A 1 84 ? -1.339 -3.606 2.670 1.00 90.19 84 GLY A O 1
ATOM 669 N N . HIS A 1 85 ? -2.732 -1.868 2.961 1.00 90.12 85 HIS A N 1
ATOM 670 C CA . HIS A 1 85 ? -1.965 -1.212 4.015 1.00 90.12 85 HIS A CA 1
ATOM 671 C C . HIS A 1 85 ? -2.883 -0.842 5.184 1.00 90.12 85 HIS A C 1
ATOM 673 O O . HIS A 1 85 ? -3.850 -0.101 5.008 1.00 90.12 85 HIS A O 1
ATOM 679 N N . ILE A 1 86 ? -2.594 -1.369 6.376 1.00 91.31 86 ILE A N 1
ATOM 680 C CA . ILE A 1 86 ? -3.327 -1.031 7.601 1.00 91.31 86 ILE A CA 1
ATOM 681 C C . ILE A 1 86 ? -2.733 0.260 8.162 1.00 91.31 86 ILE A C 1
ATOM 683 O O . ILE A 1 86 ? -1.571 0.285 8.556 1.00 91.31 86 ILE A O 1
ATOM 687 N N . CYS A 1 87 ? -3.533 1.320 8.199 1.00 91.44 87 CYS A N 1
ATOM 688 C CA . CYS A 1 87 ? -3.086 2.667 8.543 1.00 91.44 87 CYS A CA 1
ATOM 689 C C . CYS A 1 87 ? -3.191 2.931 10.043 1.00 91.44 87 CYS A C 1
ATOM 691 O O . CYS A 1 87 ? -2.248 3.404 10.672 1.00 91.44 87 CYS A O 1
ATOM 693 N N . THR A 1 88 ? -4.327 2.573 10.637 1.00 92.69 88 THR A N 1
ATOM 694 C CA . THR A 1 88 ? -4.542 2.662 12.082 1.00 92.69 88 THR A CA 1
ATOM 695 C C . THR A 1 88 ? -5.300 1.441 12.575 1.00 92.69 88 THR A C 1
ATOM 697 O O . THR A 1 88 ? -6.142 0.889 11.866 1.00 92.69 88 THR A O 1
ATOM 700 N N . GLN A 1 89 ? -5.003 1.021 13.804 1.00 90.62 89 GLN A N 1
ATOM 701 C CA . GLN A 1 89 ? -5.780 0.017 14.524 1.00 90.62 89 GLN A CA 1
ATOM 702 C C . GLN A 1 89 ? -6.026 0.497 15.945 1.00 90.62 89 GLN A C 1
ATOM 704 O O . GLN A 1 89 ? -5.096 0.919 16.632 1.00 90.62 89 GLN A O 1
ATOM 709 N N . THR A 1 90 ? -7.270 0.406 16.392 1.00 90.88 90 THR A N 1
ATOM 710 C CA . THR A 1 90 ? -7.676 0.795 17.740 1.00 90.88 90 THR A CA 1
ATOM 711 C C . THR A 1 90 ? -8.449 -0.334 18.401 1.00 90.88 90 THR A C 1
ATOM 713 O O . THR A 1 90 ? -9.178 -1.089 17.754 1.00 90.88 90 THR A O 1
ATOM 716 N N . VAL A 1 91 ? -8.269 -0.472 19.714 1.00 90.31 91 VAL A N 1
ATOM 717 C CA . VAL A 1 91 ? -9.102 -1.363 20.522 1.00 90.31 91 VAL A CA 1
ATOM 718 C C . VAL A 1 91 ? -10.427 -0.653 20.756 1.00 90.31 91 VAL A C 1
ATOM 720 O O . VAL A 1 91 ? -10.449 0.427 21.340 1.00 90.31 91 VAL A O 1
ATOM 723 N N . VAL A 1 92 ? -11.525 -1.262 20.316 1.00 90.88 92 VAL A N 1
ATOM 724 C CA . VAL A 1 92 ? -12.879 -0.748 20.579 1.00 90.88 92 VAL A CA 1
ATOM 725 C C . VAL A 1 92 ? -13.486 -1.369 21.830 1.00 90.88 92 VAL A C 1
ATOM 727 O O . VAL A 1 92 ? -14.291 -0.741 22.513 1.00 90.88 92 VAL A O 1
ATOM 730 N N . ARG A 1 93 ? -13.093 -2.602 22.165 1.00 87.19 93 ARG A N 1
ATOM 731 C CA . ARG A 1 93 ? -13.572 -3.298 23.359 1.00 87.19 93 ARG A CA 1
ATOM 732 C C . ARG A 1 93 ? -12.571 -4.346 23.816 1.00 87.19 93 ARG A C 1
ATOM 734 O O . ARG A 1 93 ? -12.052 -5.096 22.996 1.00 87.19 93 ARG A O 1
ATOM 741 N N . THR A 1 94 ? -12.396 -4.471 25.125 1.00 85.12 94 THR A N 1
ATOM 742 C CA . THR A 1 94 ? -11.695 -5.592 25.761 1.00 85.12 94 THR A CA 1
ATOM 743 C C . THR A 1 94 ? -12.704 -6.391 26.573 1.00 85.12 94 THR A C 1
ATOM 745 O O . THR A 1 94 ? -13.367 -5.832 27.444 1.00 85.12 94 THR A O 1
ATOM 748 N N . VAL A 1 95 ? -12.854 -7.687 26.295 1.00 75.12 95 VAL A N 1
ATOM 749 C CA . VAL A 1 95 ? -13.715 -8.574 27.097 1.00 75.12 95 VAL A CA 1
ATOM 750 C C . VAL A 1 95 ? -12.843 -9.592 27.811 1.00 75.12 95 VAL A C 1
ATOM 752 O O . VAL A 1 95 ? -12.542 -10.636 27.252 1.00 75.12 95 VAL A O 1
ATOM 755 N N . ALA A 1 96 ? -12.421 -9.308 29.042 1.00 69.44 96 ALA A N 1
ATOM 756 C CA . ALA A 1 96 ? -11.678 -10.296 29.820 1.00 69.44 96 ALA A CA 1
ATOM 757 C C . ALA A 1 96 ? -12.492 -11.607 29.943 1.00 69.44 96 ALA A C 1
ATOM 759 O O . ALA A 1 96 ? -13.715 -11.546 30.123 1.00 69.44 96 ALA A O 1
ATOM 760 N N . PRO A 1 97 ? -11.854 -12.785 29.821 1.00 65.25 97 PRO A N 1
ATOM 761 C CA . PRO A 1 97 ? -12.530 -14.058 30.008 1.00 65.25 97 PRO A CA 1
ATOM 762 C C . PRO A 1 97 ? -13.066 -14.101 31.438 1.00 65.25 97 PRO A C 1
ATOM 764 O O . PRO A 1 97 ? -12.385 -13.685 32.376 1.00 65.25 97 PRO A O 1
ATOM 767 N N . ARG A 1 98 ? -14.307 -14.565 31.601 1.00 66.88 98 ARG A N 1
ATOM 768 C CA . ARG A 1 98 ? -14.855 -14.828 32.933 1.00 66.88 98 ARG A CA 1
ATOM 769 C C . ARG A 1 98 ? -14.090 -16.030 33.487 1.00 66.88 98 ARG A C 1
ATOM 771 O O . ARG A 1 98 ? -14.108 -17.081 32.846 1.00 66.88 98 ARG A O 1
ATOM 778 N N . GLY A 1 99 ? -13.349 -15.804 34.573 1.00 64.06 99 GLY A N 1
ATOM 779 C CA . GLY A 1 99 ? -12.686 -16.859 35.342 1.00 64.06 99 GLY A CA 1
ATOM 780 C C . GLY A 1 99 ? -13.682 -17.774 36.034 1.00 64.06 99 GLY A C 1
ATOM 781 O O . GLY A 1 99 ? -14.861 -17.368 36.165 1.00 64.06 99 GLY A O 1
#

Foldseek 3Di:
DKWKWKDLDDVTDIDIDDWDADPVRDTDDDDDPDADDAADWDDWDDDPPPAQFTKIWHKTKMWMWMGDDDPDDDPDDIDIDIDIDTRDMDGPDGDPDDD